Protein AF-A0A9D9T6W9-F1 (afdb_monomer)

Secondary structure (DSSP, 8-state):
-HHHHHHHTT--HHHHHHHHHHTT----HHHHHHHHS-TTSTTPPP--HHHHHHHHHHHHHHH-

Foldseek 3Di:
DVVVVCVVVVPDLVNQQQLLVQLVHHDDPVRVVLCVDDCPDPSRDDCDVVSVVSNVVSVVVVPD

Sequence (64 aa):
MFRKLRIALSLKDDDIIEIMKLADMRIGKAELGSFFRDPRHNNYRPCKDQFLRNFIRGLHIKHG

Mean predicted aligned error: 5.89 Å

Structure (mmCIF, N/CA/C/O backbone):
data_AF-A0A9D9T6W9-F1
#
_entry.id   AF-A0A9D9T6W9-F1
#
loop_
_atom_site.group_PDB
_atom_site.id
_atom_site.type_symbol
_atom_site.label_atom_id
_atom_site.label_alt_id
_atom_site.label_comp_id
_atom_site.label_asym_id
_atom_site.label_entity_id
_atom_site.label_seq_id
_atom_site.pdbx_PDB_ins_code
_atom_site.Cartn_x
_atom_site.Cartn_y
_atom_site.Cartn_z
_atom_site.occupancy
_atom_site.B_iso_or_equiv
_atom_site.auth_seq_id
_atom_site.auth_comp_id
_atom_site.auth_asym_id
_atom_site.auth_atom_id
_atom_site.pdbx_PDB_model_num
ATOM 1 N N . MET A 1 1 ? 6.374 5.582 -8.202 1.00 60.50 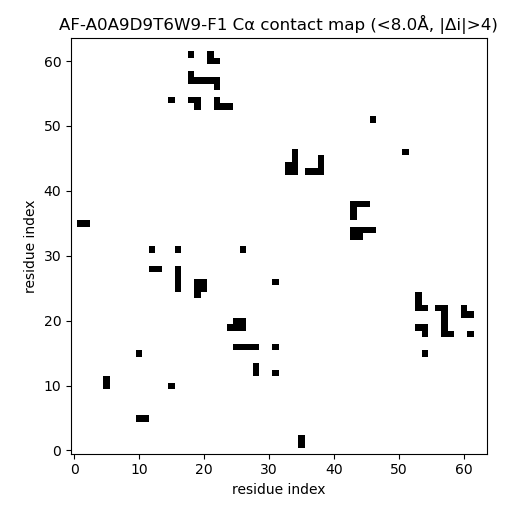1 MET A N 1
ATOM 2 C CA . MET A 1 1 ? 5.559 6.449 -7.319 1.00 60.50 1 MET A CA 1
ATOM 3 C C . MET A 1 1 ? 5.379 5.848 -5.923 1.00 60.50 1 MET A C 1
ATOM 5 O O . MET A 1 1 ? 5.824 6.456 -4.963 1.00 60.50 1 MET A O 1
ATOM 9 N N . PHE A 1 2 ? 4.849 4.626 -5.797 1.00 68.19 2 PHE A N 1
ATOM 10 C CA . PHE A 1 2 ? 4.591 3.954 -4.508 1.00 68.19 2 PHE A CA 1
ATOM 11 C C . PHE A 1 2 ? 5.777 3.905 -3.533 1.00 68.19 2 PHE A C 1
ATOM 13 O O . PHE A 1 2 ? 5.628 4.150 -2.341 1.00 68.19 2 PHE A O 1
ATOM 20 N N . ARG A 1 3 ? 6.986 3.655 -4.051 1.00 69.88 3 ARG A N 1
ATOM 21 C CA . ARG A 1 3 ? 8.211 3.619 -3.240 1.00 69.88 3 ARG A CA 1
ATOM 22 C C . ARG A 1 3 ? 8.489 4.961 -2.534 1.00 69.88 3 ARG A C 1
ATOM 24 O O . ARG A 1 3 ? 9.007 4.946 -1.426 1.00 69.88 3 ARG A O 1
ATOM 31 N N . LYS A 1 4 ? 8.098 6.093 -3.140 1.00 76.56 4 LYS A N 1
ATOM 32 C CA . LYS A 1 4 ? 8.197 7.435 -2.539 1.00 76.56 4 LYS A CA 1
ATOM 33 C C . LYS A 1 4 ? 7.152 7.639 -1.439 1.00 76.56 4 LYS A C 1
ATOM 35 O O . LYS A 1 4 ? 7.500 8.166 -0.397 1.00 76.56 4 LYS A O 1
ATOM 40 N N . LEU A 1 5 ? 5.916 7.168 -1.641 1.00 75.62 5 LEU A N 1
ATOM 41 C CA . LEU A 1 5 ? 4.844 7.236 -0.634 1.00 75.62 5 LEU A CA 1
ATOM 42 C C . LEU A 1 5 ? 5.173 6.405 0.608 1.00 75.62 5 LEU A C 1
ATOM 44 O O . LEU A 1 5 ? 4.996 6.880 1.721 1.00 75.62 5 LEU A O 1
ATOM 48 N N . ARG A 1 6 ? 5.732 5.204 0.416 1.00 78.38 6 ARG A N 1
ATOM 49 C CA . 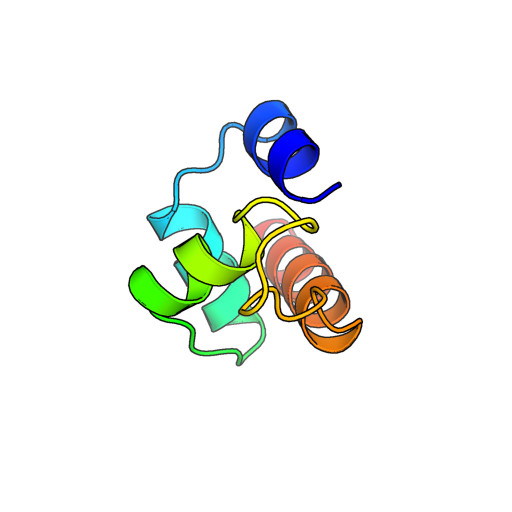ARG A 1 6 ? 6.237 4.366 1.513 1.00 78.38 6 ARG A CA 1
ATOM 50 C C . ARG A 1 6 ? 7.252 5.116 2.376 1.00 78.38 6 ARG A C 1
ATOM 52 O O . ARG A 1 6 ? 7.159 5.066 3.592 1.00 78.38 6 ARG A O 1
ATOM 59 N N . ILE A 1 7 ? 8.206 5.800 1.738 1.00 79.31 7 ILE A N 1
ATOM 60 C CA . ILE A 1 7 ? 9.240 6.577 2.435 1.00 79.31 7 ILE A CA 1
ATOM 61 C C . ILE A 1 7 ? 8.626 7.811 3.107 1.00 79.31 7 ILE A C 1
ATOM 63 O O . ILE A 1 7 ? 8.906 8.058 4.270 1.00 79.31 7 ILE A O 1
ATOM 67 N N . ALA A 1 8 ? 7.763 8.552 2.406 1.00 82.94 8 ALA A N 1
ATOM 68 C CA . ALA A 1 8 ? 7.120 9.757 2.930 1.00 82.94 8 ALA A CA 1
ATOM 69 C C . ALA A 1 8 ? 6.234 9.483 4.157 1.00 82.94 8 ALA A C 1
ATOM 71 O O . ALA A 1 8 ? 6.146 10.322 5.044 1.00 82.94 8 ALA A O 1
ATOM 72 N N . LEU A 1 9 ? 5.600 8.309 4.210 1.00 81.44 9 LEU A N 1
ATOM 73 C CA . LEU A 1 9 ? 4.734 7.876 5.309 1.00 81.44 9 LEU A CA 1
ATOM 74 C C . LEU A 1 9 ? 5.444 6.930 6.297 1.00 81.44 9 LEU A C 1
ATOM 76 O O . LEU A 1 9 ? 4.794 6.403 7.194 1.00 81.44 9 LEU A O 1
ATOM 80 N N . SER A 1 10 ? 6.750 6.677 6.128 1.00 86.31 10 SER A N 1
ATOM 81 C CA . SER A 1 10 ? 7.535 5.716 6.927 1.00 86.31 10 SER A CA 1
ATOM 82 C C . SER A 1 10 ? 6.863 4.344 7.114 1.00 86.31 10 SER A C 1
ATOM 84 O O . SER A 1 10 ? 6.989 3.716 8.164 1.00 86.31 10 SER A O 1
ATOM 86 N N . LEU A 1 11 ? 6.159 3.856 6.088 1.00 86.56 11 LEU A N 1
ATOM 87 C CA . LEU A 1 11 ? 5.418 2.593 6.148 1.00 86.56 11 LEU A CA 1
ATOM 88 C C . LEU A 1 11 ? 6.350 1.397 5.929 1.00 86.56 11 LEU A C 1
ATOM 90 O O . LEU A 1 11 ? 7.150 1.371 4.984 1.00 86.56 11 LEU A O 1
ATOM 94 N N . LYS A 1 12 ? 6.215 0.367 6.767 1.00 88.06 12 LYS A N 1
ATOM 95 C CA . LYS A 1 12 ? 6.822 -0.948 6.536 1.00 88.06 12 LYS A CA 1
ATOM 96 C C . LYS A 1 12 ? 5.928 -1.784 5.621 1.00 88.06 12 LYS A C 1
ATOM 98 O O . LYS A 1 12 ? 4.769 -1.460 5.377 1.00 88.06 12 LYS A O 1
ATOM 103 N N . ASP A 1 13 ? 6.470 -2.889 5.118 1.00 87.38 13 ASP A N 1
ATOM 104 C CA . ASP A 1 13 ? 5.714 -3.809 4.261 1.00 87.38 13 ASP A CA 1
ATOM 105 C C . ASP A 1 13 ? 4.460 -4.349 4.964 1.00 87.38 13 ASP A C 1
ATOM 107 O O . ASP A 1 13 ? 3.405 -4.445 4.344 1.00 87.38 13 ASP A O 1
ATOM 111 N N . ASP A 1 14 ? 4.560 -4.633 6.266 1.00 88.50 14 ASP A N 1
ATOM 112 C CA . ASP A 1 14 ? 3.424 -5.037 7.103 1.00 88.50 14 ASP A CA 1
ATOM 113 C C . ASP A 1 14 ? 2.356 -3.939 7.199 1.00 88.50 14 ASP A C 1
ATOM 115 O O . ASP A 1 14 ? 1.177 -4.224 7.010 1.00 88.50 14 ASP A O 1
ATOM 119 N N . ASP A 1 15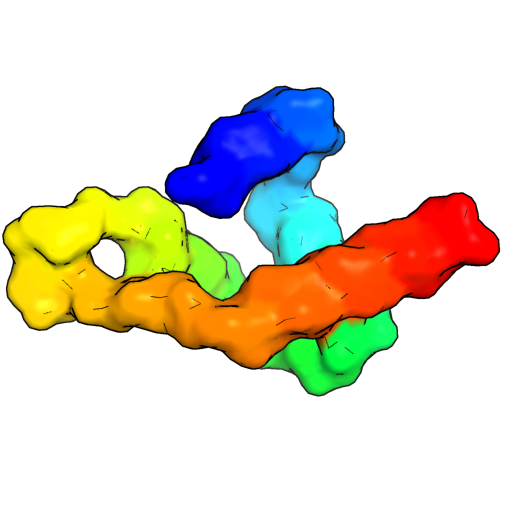 ? 2.757 -2.674 7.381 1.00 89.38 15 ASP A N 1
ATOM 120 C CA . ASP A 1 15 ? 1.811 -1.555 7.446 1.00 89.38 15 ASP A CA 1
ATOM 121 C C . ASP A 1 15 ? 1.024 -1.410 6.144 1.00 89.38 15 ASP A C 1
ATOM 123 O O . ASP A 1 15 ? -0.180 -1.161 6.160 1.00 89.38 15 ASP A O 1
ATOM 127 N N . ILE A 1 16 ? 1.699 -1.579 5.003 1.00 88.38 16 ILE A N 1
ATOM 128 C CA . ILE A 1 16 ? 1.044 -1.537 3.695 1.00 88.38 16 ILE A CA 1
ATOM 129 C C . ILE A 1 16 ? 0.085 -2.719 3.554 1.00 88.38 16 ILE A C 1
ATOM 131 O O . ILE A 1 16 ? -1.034 -2.524 3.093 1.00 88.38 16 ILE A O 1
ATOM 135 N N . ILE A 1 17 ? 0.480 -3.926 3.963 1.00 90.31 17 ILE A N 1
ATOM 136 C CA . ILE A 1 17 ? -0.396 -5.107 3.920 1.00 90.31 17 ILE A CA 1
ATOM 137 C C . ILE A 1 17 ? -1.647 -4.887 4.776 1.00 90.31 17 ILE A C 1
ATOM 139 O O . ILE A 1 17 ? -2.749 -5.182 4.314 1.00 90.31 17 ILE A O 1
ATOM 143 N N . GLU A 1 18 ? -1.507 -4.323 5.975 1.00 90.75 18 GLU A N 1
ATOM 144 C CA . GLU A 1 18 ? -2.643 -3.979 6.832 1.00 90.75 18 GLU A CA 1
ATOM 145 C C . GLU A 1 18 ? -3.558 -2.933 6.193 1.00 90.75 18 GLU A C 1
ATOM 147 O O . GLU A 1 18 ? -4.768 -3.134 6.133 1.00 90.75 18 GLU A O 1
ATOM 152 N N . ILE A 1 19 ? -2.993 -1.853 5.644 1.00 91.12 19 ILE A N 1
ATOM 153 C CA . ILE A 1 19 ? -3.757 -0.814 4.936 1.00 91.12 19 ILE A CA 1
ATOM 154 C C . ILE A 1 19 ? -4.549 -1.421 3.773 1.00 91.12 19 ILE A C 1
ATOM 156 O O . ILE A 1 19 ? -5.730 -1.129 3.600 1.00 91.12 19 ILE A O 1
ATOM 160 N N . MET A 1 20 ? -3.925 -2.296 2.986 1.00 90.31 20 MET A N 1
ATOM 161 C CA . MET A 1 20 ? -4.595 -2.958 1.867 1.00 90.31 20 MET A CA 1
ATOM 162 C C . MET A 1 20 ? -5.703 -3.898 2.351 1.00 90.31 20 MET A C 1
ATOM 164 O O . MET A 1 20 ? -6.783 -3.926 1.759 1.00 90.31 20 MET A O 1
ATOM 168 N N . LYS A 1 21 ? -5.480 -4.601 3.467 1.00 91.44 21 LYS A N 1
ATOM 169 C CA . LYS A 1 21 ? -6.468 -5.486 4.094 1.00 91.44 21 LYS A CA 1
ATOM 170 C C . LYS A 1 21 ? -7.711 -4.724 4.564 1.00 91.44 21 LYS A C 1
ATOM 172 O O . LYS A 1 21 ? -8.809 -5.250 4.417 1.00 91.44 21 LYS A O 1
ATOM 177 N N . LEU A 1 22 ? -7.557 -3.492 5.060 1.00 91.69 22 LEU A N 1
ATOM 178 C CA . LEU A 1 22 ? -8.683 -2.615 5.425 1.00 91.69 22 LEU A CA 1
ATOM 179 C C . LEU A 1 22 ? -9.563 -2.255 4.218 1.00 91.69 22 LEU A C 1
ATOM 181 O O . LEU A 1 22 ? -10.766 -2.067 4.362 1.00 91.69 22 LEU A O 1
ATOM 185 N N . ALA A 1 23 ? -8.981 -2.197 3.021 1.00 91.06 23 ALA A N 1
ATOM 186 C CA . ALA A 1 23 ? -9.697 -1.953 1.771 1.00 91.06 23 ALA A CA 1
ATOM 187 C C . ALA A 1 23 ? -10.191 -3.239 1.079 1.00 91.06 23 ALA A C 1
ATOM 189 O O . ALA A 1 23 ? -10.408 -3.231 -0.133 1.00 91.06 23 ALA A O 1
ATOM 190 N N . ASP A 1 24 ? -10.329 -4.335 1.832 1.00 88.06 24 ASP A N 1
ATOM 191 C CA . ASP A 1 24 ? -10.710 -5.673 1.354 1.00 88.06 24 ASP A CA 1
ATOM 192 C C . ASP A 1 24 ? -9.736 -6.274 0.317 1.00 88.06 24 ASP A C 1
ATOM 194 O O . ASP A 1 24 ? -10.046 -7.210 -0.416 1.00 88.06 24 ASP A O 1
ATOM 198 N N . MET A 1 25 ? -8.501 -5.762 0.258 1.00 86.69 25 MET A N 1
ATOM 199 C CA . MET A 1 25 ? -7.470 -6.252 -0.650 1.00 86.69 25 MET A CA 1
ATOM 200 C C . MET A 1 25 ? -6.416 -7.054 0.109 1.00 86.69 25 MET A C 1
ATOM 202 O O . MET A 1 25 ? -5.532 -6.510 0.768 1.00 86.69 25 MET A O 1
ATOM 206 N N . ARG A 1 26 ? -6.473 -8.381 -0.019 1.00 86.81 26 ARG A N 1
ATOM 207 C CA . ARG A 1 26 ? -5.460 -9.274 0.555 1.00 86.81 26 ARG A CA 1
ATOM 208 C C . ARG A 1 26 ? -4.265 -9.385 -0.384 1.00 86.81 26 ARG A C 1
ATOM 210 O O . ARG A 1 26 ? -4.407 -9.805 -1.525 1.00 86.81 26 ARG A O 1
ATOM 217 N N . ILE A 1 27 ? -3.094 -9.019 0.123 1.00 86.69 27 ILE A N 1
ATOM 218 C CA . ILE A 1 27 ? -1.814 -9.082 -0.581 1.00 86.69 27 ILE A CA 1
ATOM 219 C C . ILE A 1 27 ? -0.746 -9.650 0.358 1.00 86.69 27 ILE A C 1
ATOM 221 O O . ILE A 1 27 ? -0.664 -9.259 1.520 1.00 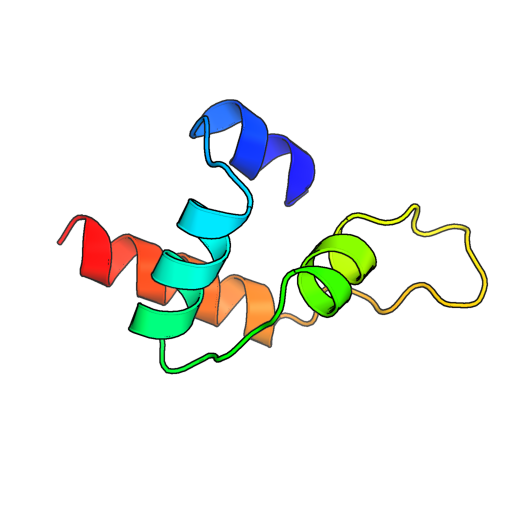86.69 27 ILE A O 1
ATOM 225 N N . GLY A 1 28 ? 0.086 -10.563 -0.149 1.00 86.19 28 GLY A N 1
ATOM 226 C CA . GLY A 1 28 ? 1.247 -11.089 0.576 1.00 86.19 28 GLY A CA 1
ATOM 227 C C . GLY A 1 28 ? 2.533 -10.280 0.353 1.00 86.19 28 GLY A C 1
ATOM 228 O O . GLY A 1 28 ? 2.664 -9.550 -0.629 1.00 86.19 28 GLY A O 1
ATOM 229 N N . LYS A 1 29 ? 3.546 -10.479 1.213 1.00 84.31 29 LYS A N 1
ATOM 230 C CA . LYS A 1 29 ? 4.877 -9.836 1.091 1.00 84.31 29 LYS A CA 1
ATOM 231 C C . LYS A 1 29 ? 5.546 -10.063 -0.270 1.00 84.31 29 LYS A C 1
ATOM 233 O O . LYS A 1 29 ? 6.157 -9.148 -0.816 1.00 84.31 29 LYS A O 1
ATOM 238 N N . ALA A 1 30 ? 5.413 -11.264 -0.835 1.00 83.00 30 ALA A N 1
ATOM 239 C CA . ALA A 1 30 ? 5.994 -11.601 -2.136 1.00 83.00 30 ALA A CA 1
ATOM 240 C C . ALA A 1 30 ? 5.345 -10.811 -3.288 1.00 83.00 30 ALA A C 1
ATOM 242 O O . ALA A 1 30 ? 6.046 -10.282 -4.154 1.00 83.00 30 ALA A O 1
ATOM 243 N N . GLU A 1 31 ? 4.015 -10.686 -3.270 1.00 80.31 31 GLU A N 1
ATOM 244 C CA . GLU A 1 31 ? 3.281 -9.856 -4.227 1.00 80.31 31 GLU A CA 1
ATOM 245 C C . GLU A 1 31 ? 3.615 -8.379 -4.040 1.00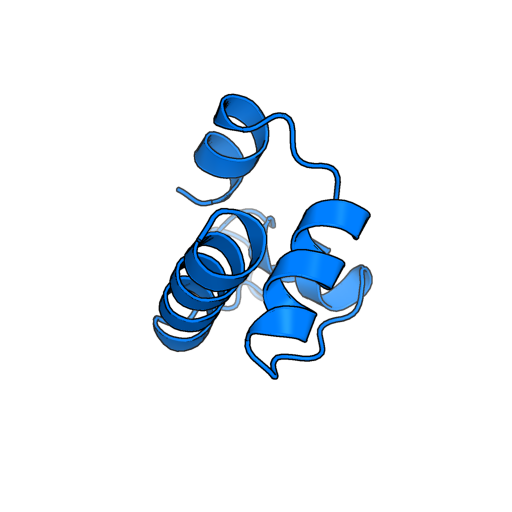 80.31 31 GLU A C 1
ATOM 247 O O . GLU A 1 31 ? 3.886 -7.689 -5.022 1.00 80.31 31 GLU A O 1
ATOM 252 N N . LEU A 1 32 ? 3.705 -7.905 -2.796 1.00 81.94 32 LEU A N 1
ATOM 253 C CA . LEU A 1 32 ? 4.073 -6.524 -2.494 1.00 81.94 32 LEU A CA 1
ATOM 254 C C . LEU A 1 32 ? 5.460 -6.176 -3.048 1.00 81.94 32 LEU A C 1
ATOM 256 O O . LEU A 1 32 ? 5.621 -5.177 -3.751 1.00 81.94 32 LEU A O 1
ATOM 260 N N . GLY A 1 33 ? 6.441 -7.055 -2.831 1.00 76.69 33 GLY A N 1
ATOM 261 C CA . GLY A 1 33 ? 7.780 -6.920 -3.396 1.00 76.69 33 GLY A CA 1
ATOM 262 C C . GLY A 1 33 ? 7.782 -6.842 -4.925 1.00 76.69 33 GLY A C 1
ATOM 263 O O . GLY A 1 33 ? 8.605 -6.127 -5.492 1.00 76.69 33 GLY A O 1
ATOM 264 N N . SER A 1 34 ? 6.843 -7.511 -5.605 1.00 76.38 34 SER A N 1
ATOM 265 C CA . SER A 1 34 ? 6.731 -7.462 -7.069 1.00 76.38 34 SER A CA 1
ATOM 266 C C . SER A 1 34 ? 6.300 -6.086 -7.598 1.00 76.38 34 SER A C 1
ATOM 268 O O . SER A 1 34 ? 6.830 -5.649 -8.618 1.00 76.38 34 SER A O 1
ATOM 270 N N . PHE A 1 35 ? 5.445 -5.355 -6.870 1.00 71.62 35 PHE A N 1
ATOM 271 C CA . PHE A 1 35 ? 5.033 -3.985 -7.222 1.00 71.62 35 PHE A CA 1
ATOM 272 C C . PHE A 1 35 ? 6.143 -2.956 -7.018 1.00 71.62 35 PHE A C 1
ATOM 274 O O . PHE A 1 35 ? 6.151 -1.899 -7.656 1.00 71.62 35 PHE A O 1
ATOM 281 N N . PHE A 1 36 ? 7.082 -3.257 -6.123 1.00 70.75 36 PHE A N 1
ATOM 282 C CA . PHE A 1 36 ? 8.243 -2.418 -5.899 1.00 70.75 36 PHE A CA 1
ATOM 283 C C . PHE A 1 36 ? 9.388 -2.712 -6.864 1.00 70.75 36 PHE A C 1
ATOM 285 O O . PHE A 1 36 ? 10.295 -1.892 -6.891 1.00 70.75 36 PHE A O 1
ATOM 292 N N . ARG A 1 37 ? 9.400 -3.804 -7.642 1.00 70.31 37 ARG A N 1
ATOM 293 C CA . ARG A 1 37 ? 10.510 -4.108 -8.569 1.00 70.31 37 ARG A CA 1
ATOM 294 C C . ARG A 1 37 ? 10.624 -3.094 -9.707 1.00 70.31 37 ARG A C 1
ATOM 296 O O . ARG A 1 37 ? 9.679 -2.379 -10.033 1.00 70.31 37 ARG A O 1
ATOM 303 N N . ASP A 1 38 ? 11.825 -3.032 -10.275 1.00 62.88 38 ASP A N 1
ATOM 304 C CA . ASP A 1 38 ? 12.163 -2.087 -11.331 1.00 62.88 38 ASP A CA 1
ATOM 305 C C . ASP A 1 38 ? 11.286 -2.321 -12.577 1.00 62.88 38 ASP A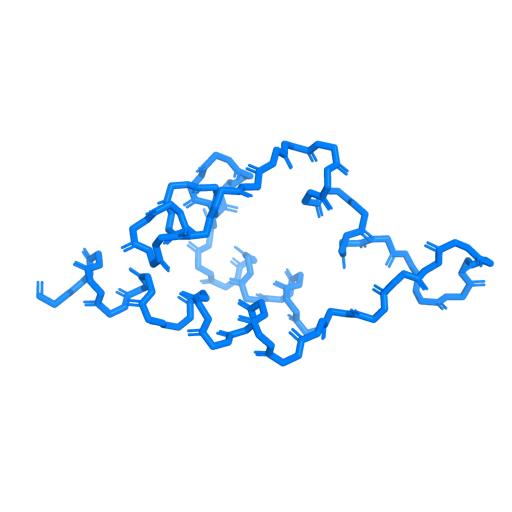 C 1
ATOM 307 O O . ASP A 1 38 ? 11.151 -3.470 -13.013 1.00 62.88 38 ASP A O 1
ATOM 311 N N . PRO A 1 39 ? 10.696 -1.267 -13.171 1.00 62.59 39 PRO A N 1
ATOM 312 C CA . PRO A 1 39 ? 9.806 -1.390 -14.326 1.00 62.59 39 PRO A CA 1
ATOM 313 C C . PRO A 1 39 ? 10.474 -1.946 -15.587 1.00 62.59 39 PRO A C 1
ATOM 315 O O . PRO A 1 39 ? 9.786 -2.325 -16.527 1.00 62.59 39 PRO A O 1
ATOM 318 N N . ARG A 1 40 ? 11.810 -2.009 -15.606 1.00 61.12 40 ARG A N 1
ATOM 319 C CA . ARG A 1 40 ? 12.613 -2.537 -16.716 1.00 61.12 40 ARG A CA 1
ATOM 320 C C . ARG A 1 40 ? 12.784 -4.061 -16.697 1.00 61.12 40 ARG A C 1
ATOM 322 O O . ARG A 1 40 ? 13.391 -4.607 -17.611 1.00 61.12 40 ARG A O 1
ATOM 329 N N . HIS A 1 41 ? 12.281 -4.761 -15.678 1.00 61.81 41 HIS A N 1
ATOM 330 C CA . HIS A 1 41 ? 12.340 -6.224 -15.619 1.00 61.81 41 HIS A CA 1
ATOM 331 C C . HIS A 1 41 ? 11.204 -6.862 -16.435 1.00 61.81 41 HIS A C 1
ATOM 333 O O . HIS A 1 41 ? 10.051 -6.471 -16.280 1.00 61.81 41 HIS A O 1
ATOM 339 N N . ASN A 1 42 ? 11.491 -7.922 -17.203 1.00 55.00 42 ASN A N 1
ATOM 340 C CA . ASN A 1 42 ? 10.495 -8.650 -18.017 1.00 55.00 42 ASN A CA 1
ATOM 341 C C . ASN A 1 42 ? 9.262 -9.172 -17.239 1.00 55.00 42 ASN A C 1
ATOM 343 O O . ASN A 1 42 ? 8.222 -9.411 -17.840 1.00 55.00 42 ASN A O 1
ATOM 347 N N . ASN A 1 43 ? 9.348 -9.313 -15.909 1.00 56.16 43 ASN A N 1
ATOM 348 C CA . ASN A 1 43 ? 8.232 -9.718 -15.039 1.00 56.16 43 ASN A CA 1
ATOM 349 C C . ASN A 1 43 ? 7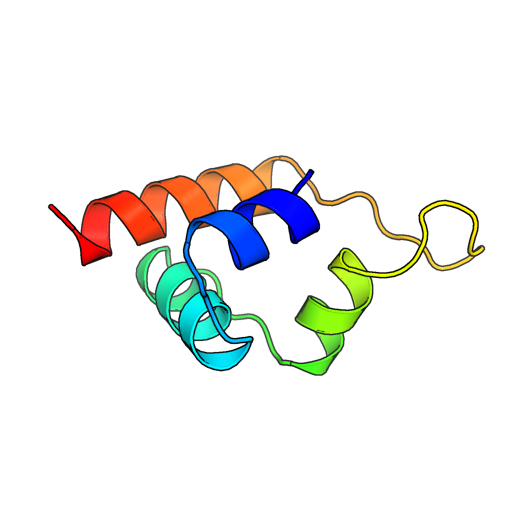.580 -8.540 -14.289 1.00 56.16 43 ASN A C 1
ATOM 351 O O . ASN A 1 43 ? 6.881 -8.752 -13.293 1.00 56.16 43 ASN A O 1
ATOM 355 N N . TYR A 1 44 ? 7.823 -7.298 -14.711 1.00 51.44 44 TYR A N 1
ATOM 356 C CA . TYR A 1 44 ? 7.176 -6.135 -14.121 1.00 51.44 44 TYR A CA 1
ATOM 357 C C . TYR A 1 44 ? 5.674 -6.174 -14.398 1.00 51.44 44 TYR A C 1
ATOM 359 O O . TYR A 1 44 ? 5.225 -6.117 -15.543 1.00 51.44 44 TYR A O 1
ATOM 367 N N . ARG A 1 45 ? 4.878 -6.254 -13.331 1.00 58.25 45 ARG A N 1
ATOM 368 C CA . ARG A 1 45 ? 3.442 -6.014 -13.420 1.00 58.25 45 ARG A CA 1
ATOM 369 C C . ARG A 1 45 ? 3.201 -4.550 -13.078 1.00 58.25 45 ARG A C 1
ATOM 371 O O . ARG A 1 45 ? 3.552 -4.146 -11.965 1.00 58.25 45 ARG A O 1
ATOM 378 N N . PRO A 1 46 ? 2.608 -3.753 -13.986 1.00 62.34 46 PRO A N 1
ATOM 379 C CA . PRO A 1 46 ? 2.249 -2.388 -13.655 1.00 62.34 46 PRO A CA 1
ATOM 380 C C . PRO A 1 46 ? 1.363 -2.409 -12.413 1.00 62.34 46 PRO A C 1
ATOM 382 O O . PRO A 1 46 ? 0.457 -3.239 -12.284 1.00 62.34 46 PRO A O 1
ATOM 385 N N . CYS A 1 47 ? 1.667 -1.514 -11.476 1.00 66.56 47 CYS A N 1
ATOM 386 C CA . CYS A 1 47 ? 0.821 -1.275 -10.320 1.00 66.56 47 CYS A CA 1
ATOM 387 C C . CYS A 1 47 ? -0.542 -0.829 -10.863 1.00 66.56 47 CYS A C 1
ATOM 389 O O . CYS A 1 47 ? -0.677 0.290 -11.350 1.00 66.56 47 CYS A O 1
ATOM 391 N N . LYS A 1 48 ? -1.508 -1.753 -10.899 1.00 68.88 48 LYS A N 1
ATOM 392 C CA . LYS A 1 48 ? -2.826 -1.509 -11.491 1.00 68.88 48 LYS A CA 1
ATOM 393 C C . LYS A 1 48 ? -3.505 -0.390 -10.708 1.00 68.88 48 LYS A C 1
ATOM 395 O O . LYS A 1 48 ? -3.389 -0.369 -9.484 1.00 68.88 48 LYS A O 1
ATOM 400 N N . ASP A 1 49 ? -4.289 0.461 -11.367 1.00 74.56 49 ASP A N 1
ATOM 401 C CA . ASP A 1 49 ? -5.074 1.510 -10.698 1.00 74.56 49 ASP A CA 1
ATOM 402 C C . ASP A 1 49 ? -5.901 0.990 -9.514 1.00 74.56 49 ASP A C 1
ATOM 404 O O . ASP A 1 49 ? -6.112 1.694 -8.529 1.00 74.56 49 ASP A O 1
ATOM 408 N N . GLN A 1 50 ? -6.317 -0.277 -9.569 1.00 79.19 50 GLN A N 1
ATOM 409 C CA . GLN A 1 50 ? -7.007 -0.944 -8.471 1.00 79.19 50 GLN A CA 1
ATOM 410 C C . GLN A 1 50 ? -6.190 -0.978 -7.172 1.00 79.19 50 GLN A C 1
ATOM 412 O O . GLN A 1 50 ? -6.748 -0.787 -6.096 1.00 79.19 50 GLN A O 1
ATOM 417 N N . PHE A 1 51 ? -4.877 -1.187 -7.268 1.00 82.12 51 PHE A N 1
ATOM 418 C CA . PHE A 1 51 ? -3.978 -1.224 -6.120 1.00 82.12 51 PHE A CA 1
ATOM 419 C C . PHE A 1 51 ? -3.896 0.149 -5.449 1.00 82.12 51 PHE A C 1
ATOM 421 O O . PHE A 1 51 ? -4.018 0.256 -4.233 1.00 82.12 51 PHE A O 1
ATOM 428 N N . LEU A 1 52 ? -3.757 1.211 -6.250 1.00 83.38 52 LEU A N 1
ATOM 429 C CA . LEU A 1 52 ? -3.694 2.581 -5.747 1.00 83.38 52 LEU A CA 1
ATOM 430 C C . LEU A 1 52 ? -5.028 3.018 -5.123 1.00 83.38 52 LEU A C 1
ATOM 432 O O . LEU A 1 52 ? -5.028 3.588 -4.035 1.00 83.38 52 LEU A O 1
ATOM 436 N N . ARG A 1 53 ? -6.162 2.704 -5.767 1.00 86.62 53 ARG A N 1
ATOM 437 C CA . ARG A 1 53 ? -7.502 2.976 -5.220 1.00 86.62 53 ARG A CA 1
ATOM 438 C C . ARG A 1 53 ? -7.716 2.297 -3.872 1.00 86.62 53 ARG A C 1
ATOM 440 O O . ARG A 1 53 ? -8.160 2.946 -2.930 1.00 86.62 53 ARG A O 1
ATOM 447 N N . ASN A 1 54 ? -7.373 1.014 -3.775 1.00 89.31 54 ASN A N 1
ATOM 448 C CA . ASN A 1 54 ? -7.515 0.262 -2.533 1.00 89.31 54 ASN A CA 1
ATOM 449 C C . ASN A 1 54 ? -6.5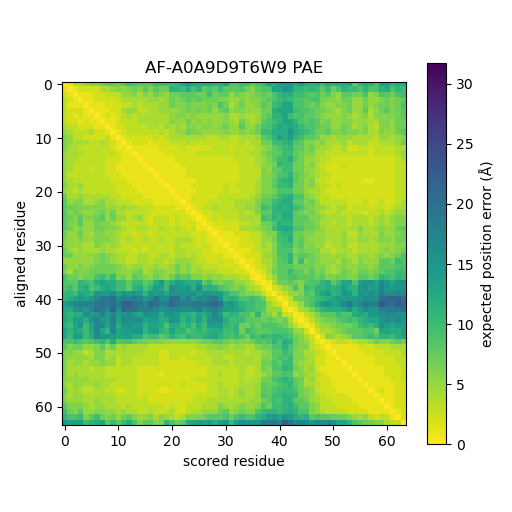65 0.793 -1.453 1.00 89.31 54 ASN A C 1
ATOM 451 O O . ASN A 1 54 ? -6.982 0.953 -0.314 1.00 89.31 54 ASN A O 1
ATOM 455 N N . PHE A 1 55 ? -5.339 1.180 -1.804 1.00 87.50 55 PHE A N 1
ATOM 456 C CA . PHE A 1 55 ? -4.414 1.794 -0.852 1.00 87.50 55 PHE A CA 1
ATOM 457 C C . PHE A 1 55 ? -4.933 3.120 -0.286 1.00 87.50 55 PHE A C 1
ATOM 459 O O . PHE A 1 55 ? -4.919 3.314 0.925 1.00 87.50 55 PHE A O 1
ATOM 466 N N . ILE A 1 56 ? -5.439 4.018 -1.140 1.00 88.62 56 ILE A N 1
ATOM 467 C CA . ILE A 1 56 ? -6.019 5.298 -0.701 1.00 88.62 56 ILE A CA 1
ATOM 468 C C . ILE A 1 56 ? -7.260 5.057 0.166 1.00 88.62 56 ILE A C 1
ATOM 470 O O . ILE A 1 56 ? -7.409 5.685 1.212 1.00 88.62 56 ILE A O 1
ATOM 474 N N . ARG A 1 57 ? -8.127 4.115 -0.225 1.00 91.38 57 ARG A N 1
ATOM 475 C CA . ARG A 1 57 ? -9.306 3.733 0.564 1.00 91.38 57 ARG A CA 1
ATOM 476 C C . ARG A 1 57 ? -8.910 3.171 1.931 1.00 91.38 57 ARG A C 1
ATOM 478 O O . ARG A 1 57 ? -9.500 3.551 2.934 1.00 91.38 57 ARG A O 1
ATOM 485 N N . GLY A 1 58 ? -7.891 2.317 1.979 1.00 91.88 58 GLY A N 1
ATOM 486 C CA . GLY A 1 58 ? -7.355 1.755 3.216 1.00 91.88 58 GLY A CA 1
ATOM 487 C C . GLY A 1 58 ? -6.742 2.818 4.124 1.00 91.88 58 GLY A C 1
ATOM 488 O O . GLY A 1 58 ? -6.964 2.792 5.330 1.00 91.88 58 GLY A O 1
ATOM 489 N N . LEU A 1 59 ? -6.022 3.791 3.552 1.00 90.06 59 LEU A N 1
ATOM 490 C CA . LEU A 1 59 ? -5.497 4.941 4.293 1.00 90.06 59 LEU A CA 1
ATOM 491 C C . LEU A 1 59 ? -6.622 5.783 4.896 1.00 90.06 59 LEU A C 1
ATOM 493 O O . LEU A 1 59 ? -6.522 6.179 6.052 1.00 90.06 59 LEU A O 1
ATOM 497 N N . HIS A 1 60 ? -7.693 6.022 4.138 1.00 89.62 60 HIS A N 1
ATOM 498 C CA . HIS A 1 60 ? -8.858 6.750 4.632 1.00 89.62 60 HIS A CA 1
ATOM 499 C C . HIS A 1 60 ? -9.558 6.004 5.773 1.00 89.62 60 HIS A C 1
ATOM 501 O O . HIS A 1 60 ? -9.964 6.634 6.732 1.00 89.62 60 HIS A O 1
ATOM 507 N N . ILE A 1 61 ? -9.643 4.671 5.722 1.00 90.56 61 ILE A N 1
ATOM 508 C CA . ILE A 1 61 ? -10.210 3.864 6.818 1.00 90.56 61 ILE A CA 1
ATOM 509 C C . ILE A 1 61 ? -9.290 3.857 8.049 1.00 90.56 61 ILE A C 1
ATOM 511 O O . ILE A 1 61 ? -9.772 3.850 9.174 1.00 90.56 61 ILE A O 1
ATOM 515 N N . LYS A 1 62 ? -7.965 3.846 7.858 1.00 87.06 62 LYS A N 1
ATOM 516 C CA . LYS A 1 62 ? -6.989 3.818 8.961 1.00 87.06 62 LYS A CA 1
ATOM 517 C C . LYS A 1 62 ? -6.876 5.155 9.708 1.00 87.06 62 LYS A C 1
ATOM 519 O O . LYS A 1 62 ? -6.497 5.152 10.875 1.00 87.06 62 LYS A O 1
ATOM 524 N N . HIS A 1 63 ? -7.138 6.273 9.030 1.00 80.75 63 HIS A N 1
ATOM 525 C CA . HIS A 1 63 ? -6.973 7.634 9.563 1.00 80.75 63 HIS A CA 1
ATOM 526 C C . HIS A 1 63 ? -8.274 8.447 9.653 1.00 80.75 63 HIS A C 1
ATOM 528 O O . HIS A 1 63 ? -8.219 9.607 10.062 1.00 80.75 63 HIS A O 1
ATOM 534 N N . GLY A 1 64 ? -9.396 7.879 9.216 1.00 67.25 64 GLY A N 1
ATOM 535 C CA . GLY A 1 64 ? -10.728 8.485 9.262 1.00 67.25 64 GLY A CA 1
ATOM 536 C C . GLY A 1 64 ? -11.511 8.110 10.506 1.00 67.25 64 GLY A C 1
ATOM 537 O O . GLY A 1 64 ? -11.122 7.138 11.190 1.00 67.25 64 GLY A O 1
#

Solvent-access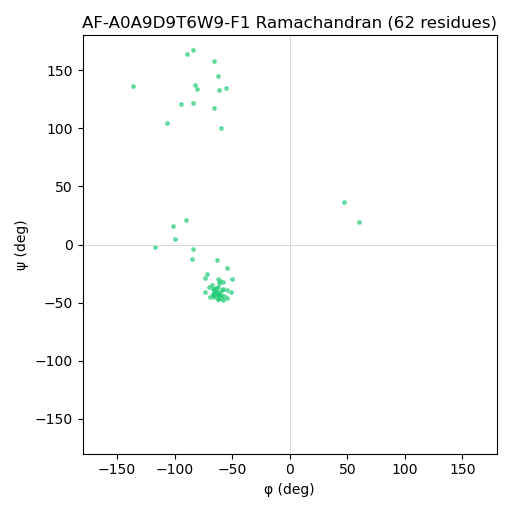ible surface area (backbone atoms only — not comparable to full-atom values): 3800 Å² total; per-residue (Å²): 112,68,74,56,54,35,60,76,65,70,51,49,73,66,55,50,36,51,28,22,42,70,42,76,38,86,63,53,72,72,60,53,52,47,59,69,49,62,81,88,43,96,82,49,55,77,79,47,69,66,58,56,53,29,41,54,49,6,48,47,64,74,76,99

Radius of gyration: 11.5 Å; Cα contacts (8 Å, |Δi|>4): 50; chains: 1; bounding box: 23×21×28 Å

pLDDT: mean 79.39, std 11.14, range [51.44, 91.88]